Protein AF-A0A9D1SA18-F1 (afdb_monomer_lite)

Sequence (50 aa):
MLKQIAWNTFKNTGNIDTFVELRQVQEIENKLKAEENGNHKDEGNYTIRT

Foldseek 3Di:
DLVVVLVVCCVVPVDPVSVVVVVVVVVVVVVVVCVVVVPPPPDDPPPDDD

Radius of gyration: 21.06 Å; chains: 1; bounding box: 45×17×59 Å

Secondary structure (DSSP, 8-state):
-HHHHHHHHHHHH--THHHHHHHHHHHHHHHHHHHHT-------------

Organism: NCBI:txid2840862

InterPro domains:
  IPR025617 YqzL-like protein [PF14006] (5-46)

pLDDT: mean 80.68, std 15.89, range [49.34, 96.88]

Structure (mmCIF, N/CA/C/O backbone):
data_AF-A0A9D1SA18-F1
#
_entry.id   AF-A0A9D1SA18-F1
#
loop_
_atom_site.group_PDB
_atom_site.id
_atom_site.type_symbol
_atom_site.label_atom_id
_atom_site.label_alt_id
_atom_site.label_comp_id
_atom_site.label_asym_id
_atom_site.label_entity_id
_atom_site.label_seq_id
_atom_site.pdbx_PDB_ins_code
_atom_site.Cartn_x
_atom_site.Cartn_y
_atom_site.Cartn_z
_atom_site.occupancy
_atom_site.B_iso_or_equiv
_atom_site.auth_seq_id
_atom_site.auth_comp_id
_atom_site.auth_asym_id
_atom_site.auth_atom_id
_atom_site.pdbx_PDB_model_num
ATOM 1 N N . MET A 1 1 ? 6.094 5.193 4.150 1.00 84.94 1 MET A N 1
ATOM 2 C CA . MET A 1 1 ? 5.363 6.430 4.505 1.00 84.94 1 MET A CA 1
ATOM 3 C C . MET A 1 1 ? 3.905 6.398 4.051 1.00 84.94 1 MET A C 1
ATOM 5 O O . MET A 1 1 ? 3.053 6.366 4.924 1.00 84.94 1 MET A O 1
ATOM 9 N N . LEU A 1 2 ? 3.590 6.295 2.752 1.00 87.94 2 LEU A N 1
ATOM 10 C CA . LEU A 1 2 ? 2.198 6.242 2.251 1.00 87.94 2 LEU A CA 1
ATOM 11 C C . LEU A 1 2 ? 1.315 5.168 2.929 1.00 87.94 2 LEU A C 1
ATOM 13 O O . LEU A 1 2 ? 0.197 5.460 3.341 1.00 87.94 2 LEU A O 1
ATOM 17 N N . LYS A 1 3 ? 1.853 3.962 3.176 1.00 90.12 3 LYS A N 1
ATOM 18 C CA . LYS A 1 3 ? 1.165 2.905 3.951 1.00 90.12 3 LYS A CA 1
ATOM 19 C C . LYS A 1 3 ? 0.784 3.316 5.380 1.00 90.12 3 LYS A C 1
ATOM 21 O O . LYS A 1 3 ? -0.282 2.942 5.849 1.00 90.12 3 LYS A O 1
ATOM 26 N N . GLN A 1 4 ? 1.643 4.063 6.076 1.00 93.56 4 GLN A N 1
ATOM 27 C CA . GLN A 1 4 ? 1.356 4.532 7.440 1.00 93.56 4 GLN A CA 1
ATOM 28 C C . GLN A 1 4 ? 0.288 5.622 7.440 1.00 93.56 4 GLN A C 1
ATOM 30 O O . GLN A 1 4 ? -0.550 5.637 8.332 1.00 93.56 4 GLN A O 1
ATOM 35 N N . ILE A 1 5 ? 0.286 6.489 6.426 1.00 92.75 5 ILE A N 1
ATOM 36 C CA . ILE A 1 5 ? -0.760 7.500 6.252 1.00 92.75 5 ILE A CA 1
ATOM 37 C C . ILE A 1 5 ? -2.110 6.809 6.024 1.00 92.75 5 ILE A C 1
ATOM 39 O O . ILE A 1 5 ? -3.047 7.083 6.763 1.00 92.75 5 ILE A O 1
ATOM 43 N N . ALA A 1 6 ? -2.190 5.847 5.097 1.00 91.88 6 ALA A N 1
ATOM 44 C CA . ALA A 1 6 ? -3.414 5.074 4.863 1.00 91.88 6 ALA A CA 1
ATOM 45 C C . ALA A 1 6 ? -3.889 4.329 6.125 1.00 91.88 6 ALA A C 1
ATOM 47 O O . ALA A 1 6 ? -5.068 4.370 6.465 1.00 91.88 6 ALA A O 1
ATOM 48 N N . TRP A 1 7 ? -2.966 3.718 6.878 1.00 94.62 7 TRP A N 1
ATOM 49 C CA . TRP A 1 7 ? -3.289 3.054 8.143 1.00 94.62 7 TRP A CA 1
ATOM 50 C C . TRP A 1 7 ? -3.827 4.010 9.204 1.00 94.62 7 TRP A C 1
ATOM 52 O O . TRP A 1 7 ? -4.841 3.710 9.827 1.00 94.62 7 TRP A O 1
ATOM 62 N N . ASN A 1 8 ? -3.201 5.170 9.387 1.00 95.62 8 ASN A N 1
ATOM 63 C CA . ASN A 1 8 ? -3.671 6.164 10.346 1.00 95.62 8 ASN A CA 1
ATOM 64 C C . ASN A 1 8 ? -5.043 6.724 9.942 1.00 95.62 8 ASN A C 1
ATOM 66 O O . ASN A 1 8 ? -5.915 6.866 10.796 1.00 95.62 8 ASN A O 1
ATOM 70 N N . THR A 1 9 ? -5.272 6.973 8.649 1.00 94.38 9 THR A N 1
ATOM 71 C CA . THR A 1 9 ? -6.581 7.402 8.142 1.00 94.38 9 THR A CA 1
ATOM 72 C C . THR A 1 9 ? -7.644 6.342 8.406 1.00 94.38 9 THR A C 1
ATOM 74 O O . THR A 1 9 ? -8.67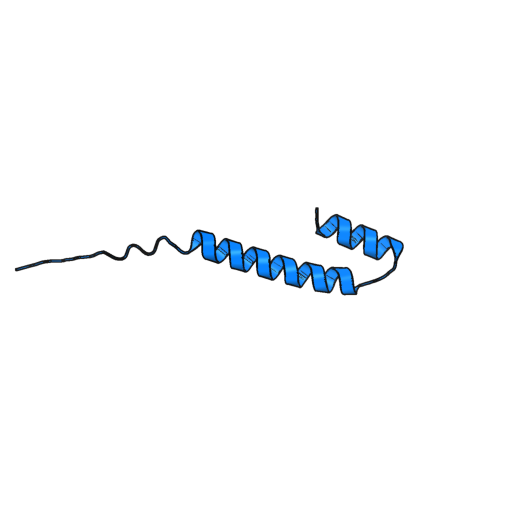6 6.661 8.989 1.00 94.38 9 THR A O 1
ATOM 77 N N . PHE A 1 10 ? -7.374 5.075 8.086 1.00 95.44 10 PHE A N 1
ATOM 78 C CA . PHE A 1 10 ? -8.280 3.970 8.396 1.00 95.44 10 PHE A CA 1
ATOM 79 C C . PHE A 1 10 ? -8.548 3.836 9.899 1.00 95.44 10 PHE A C 1
ATOM 81 O O . PHE A 1 10 ? -9.690 3.658 10.308 1.00 95.44 10 PHE A O 1
ATOM 88 N N . LYS A 1 11 ? -7.525 3.965 10.747 1.00 96.50 11 LYS A N 1
ATOM 89 C CA . LYS A 1 11 ? -7.688 3.920 12.207 1.00 96.50 11 LYS A CA 1
ATOM 90 C C . LYS A 1 11 ? -8.581 5.043 12.737 1.00 96.50 11 LYS A C 1
ATOM 92 O O . LYS A 1 11 ? -9.267 4.822 13.730 1.00 96.50 11 LYS A O 1
ATOM 97 N N . ASN A 1 12 ? -8.575 6.201 12.081 1.00 96.88 12 ASN A N 1
ATOM 98 C CA . ASN A 1 12 ? -9.356 7.366 12.485 1.00 96.88 12 ASN A CA 1
ATOM 99 C C . ASN A 1 12 ? -10.782 7.367 11.912 1.00 96.88 12 ASN A C 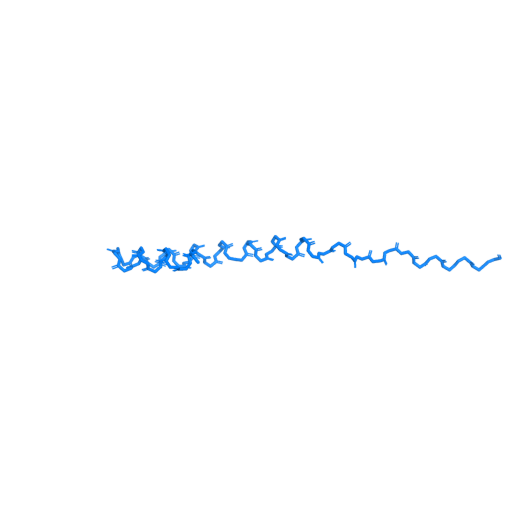1
ATOM 101 O O . ASN A 1 12 ? -11.688 7.860 12.575 1.00 96.88 12 ASN A O 1
ATOM 105 N N . THR A 1 13 ? -10.994 6.848 10.698 1.00 95.88 13 THR A N 1
ATOM 106 C CA . THR A 1 13 ? -12.272 6.987 9.969 1.00 95.88 13 THR A CA 1
ATOM 107 C C . THR A 1 13 ? -12.949 5.665 9.614 1.00 95.88 13 THR A C 1
ATOM 109 O O . THR A 1 13 ? -14.108 5.663 9.216 1.00 95.88 13 THR A O 1
ATOM 112 N N . GLY A 1 14 ? -12.241 4.538 9.715 1.00 93.38 14 GLY A N 1
ATOM 113 C CA . GLY A 1 14 ? -1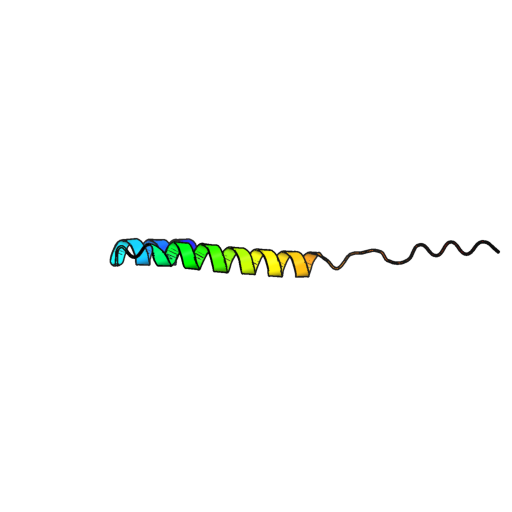2.705 3.230 9.248 1.00 93.38 14 GLY A CA 1
ATOM 114 C C . GLY A 1 14 ? -12.780 3.093 7.723 1.00 93.38 14 GLY A C 1
ATOM 115 O O . GLY A 1 14 ? -13.250 2.067 7.235 1.00 93.38 14 GLY A O 1
ATOM 116 N N . ASN A 1 15 ? -12.331 4.093 6.955 1.00 94.19 15 ASN A N 1
ATOM 117 C CA . ASN A 1 15 ? -12.467 4.084 5.502 1.00 94.19 15 ASN A CA 1
ATOM 118 C C . ASN A 1 15 ? -11.436 3.152 4.832 1.00 94.19 15 ASN A C 1
ATOM 120 O O . ASN A 1 15 ? -10.241 3.460 4.775 1.00 94.19 15 ASN A O 1
ATOM 124 N N . ILE A 1 16 ? -11.918 2.026 4.298 1.00 92.81 16 ILE A N 1
ATOM 125 C CA . ILE A 1 16 ? -11.116 1.011 3.603 1.00 92.81 16 ILE A CA 1
ATOM 126 C C . ILE A 1 16 ? -10.669 1.443 2.199 1.00 92.81 16 ILE A C 1
ATOM 128 O O . ILE A 1 16 ? -9.644 0.957 1.718 1.00 92.81 16 ILE A O 1
ATOM 132 N N . ASP A 1 17 ? -11.376 2.385 1.568 1.00 93.56 17 ASP A N 1
ATOM 133 C CA . ASP A 1 17 ? -11.084 2.847 0.203 1.00 93.56 17 ASP A CA 1
ATOM 134 C C . ASP A 1 17 ? -9.678 3.448 0.110 1.00 93.56 17 ASP A C 1
ATOM 136 O O . ASP A 1 17 ? -8.980 3.276 -0.886 1.00 93.56 17 ASP A O 1
ATOM 140 N N . THR A 1 18 ? -9.189 4.011 1.218 1.00 90.19 18 THR A N 1
ATOM 141 C CA . THR A 1 18 ? -7.818 4.523 1.357 1.00 90.19 18 THR A CA 1
ATOM 142 C C . THR A 1 18 ? -6.741 3.479 1.038 1.00 90.19 18 THR A C 1
ATOM 144 O O . THR A 1 18 ? -5.678 3.816 0.517 1.00 90.19 18 THR A O 1
ATOM 147 N N . PHE A 1 19 ? -6.997 2.194 1.299 1.00 92.94 19 PHE A N 1
ATOM 148 C CA . PHE A 1 19 ? -6.077 1.109 0.954 1.00 92.94 19 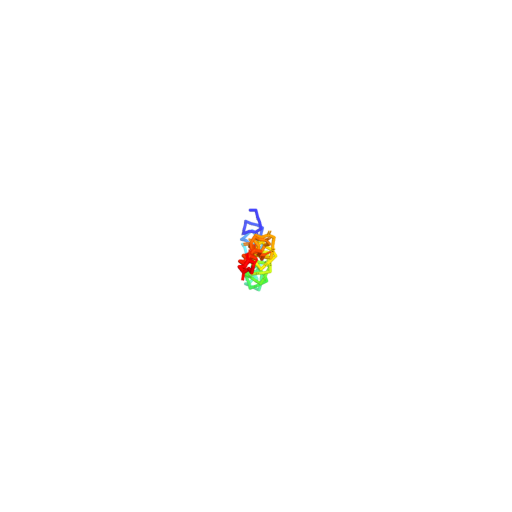PHE A CA 1
ATOM 149 C C . PHE A 1 19 ? -6.204 0.651 -0.499 1.00 92.94 19 PHE A C 1
ATOM 151 O O . PHE A 1 19 ? -5.223 0.171 -1.077 1.00 92.94 19 PHE A O 1
ATOM 158 N N . VAL A 1 20 ? -7.390 0.795 -1.090 1.00 93.25 20 VAL A N 1
ATOM 159 C CA . VAL A 1 20 ? -7.628 0.513 -2.509 1.00 93.25 20 VAL A CA 1
ATOM 160 C C . VAL A 1 20 ? -6.900 1.549 -3.363 1.00 93.25 20 VAL A C 1
ATOM 162 O O . VAL A 1 20 ? -6.127 1.175 -4.245 1.00 93.25 20 VAL A O 1
ATOM 165 N N . GLU A 1 21 ? -7.053 2.830 -3.031 1.00 90.81 21 GLU A N 1
ATOM 166 C CA . GLU A 1 21 ? -6.329 3.941 -3.657 1.00 90.81 21 GLU A CA 1
ATOM 167 C C . GLU A 1 21 ? -4.815 3.784 -3.493 1.00 90.81 21 GLU A C 1
ATOM 169 O O . GLU A 1 21 ? -4.056 3.899 -4.457 1.00 90.81 21 GLU A O 1
ATOM 174 N N . LEU A 1 22 ? -4.361 3.421 -2.288 1.00 93.69 22 LEU A N 1
ATOM 175 C CA . LEU A 1 22 ? -2.949 3.166 -2.029 1.00 93.69 22 LEU A CA 1
ATOM 176 C C . LEU A 1 22 ? -2.379 2.089 -2.961 1.00 93.69 22 LEU A C 1
ATOM 178 O O . LEU A 1 22 ? -1.285 2.265 -3.492 1.00 93.69 22 LEU A O 1
ATOM 182 N N . ARG A 1 23 ? -3.101 0.981 -3.177 1.00 91.56 23 ARG A N 1
ATOM 183 C CA . ARG A 1 23 ? -2.655 -0.090 -4.080 1.00 91.56 23 ARG A CA 1
ATOM 184 C C . ARG A 1 23 ? -2.484 0.425 -5.511 1.00 91.56 23 ARG A C 1
ATOM 186 O O . ARG A 1 23 ? -1.481 0.106 -6.142 1.00 91.56 23 ARG A O 1
ATOM 193 N N . GLN A 1 24 ? -3.436 1.214 -6.004 1.00 92.06 24 GLN A N 1
ATOM 194 C CA . GLN A 1 24 ? -3.393 1.768 -7.361 1.00 92.06 24 GLN A CA 1
ATOM 195 C C . GLN A 1 24 ? -2.192 2.701 -7.551 1.00 92.06 24 GLN A C 1
ATOM 197 O O . GLN A 1 24 ? -1.458 2.570 -8.528 1.00 92.06 24 GLN A O 1
ATOM 202 N N . VAL A 1 25 ? -1.932 3.585 -6.583 1.00 90.75 25 VAL A N 1
ATOM 203 C CA . VAL A 1 25 ? -0.764 4.480 -6.614 1.00 90.75 25 VAL A CA 1
ATOM 204 C C . VAL A 1 25 ? 0.543 3.682 -6.616 1.00 90.75 25 VAL A C 1
ATOM 206 O O . VAL A 1 25 ? 1.433 3.969 -7.412 1.00 90.75 25 VAL A O 1
ATOM 209 N N . GLN A 1 26 ? 0.648 2.635 -5.790 1.00 90.81 26 GLN A N 1
ATOM 210 C CA . GLN A 1 26 ? 1.825 1.759 -5.782 1.00 90.81 26 GLN A CA 1
ATOM 211 C C . GLN A 1 26 ? 2.037 1.036 -7.118 1.00 90.81 26 GLN A C 1
ATOM 213 O O . GLN A 1 26 ? 3.175 0.824 -7.535 1.00 90.81 26 GLN A O 1
ATOM 218 N N . GLU A 1 27 ? 0.959 0.643 -7.794 1.00 91.38 27 GLU A N 1
ATOM 219 C CA . GLU A 1 27 ? 1.048 0.023 -9.115 1.00 91.38 27 GLU A CA 1
ATOM 220 C C . GLU A 1 27 ? 1.593 1.005 -10.161 1.00 91.38 27 GLU A C 1
ATOM 222 O O . GLU A 1 27 ? 2.449 0.632 -10.963 1.00 91.38 27 GLU A O 1
ATOM 227 N N . ILE A 1 28 ? 1.159 2.268 -10.116 1.00 91.06 28 ILE A N 1
ATOM 228 C CA . ILE A 1 28 ? 1.656 3.332 -10.998 1.00 91.06 28 ILE A CA 1
ATOM 229 C C . ILE A 1 28 ? 3.137 3.622 -10.722 1.00 91.06 28 ILE A C 1
ATOM 231 O O . ILE A 1 28 ? 3.927 3.657 -11.661 1.00 91.06 28 ILE A O 1
ATOM 235 N N . GLU A 1 29 ? 3.544 3.759 -9.456 1.00 88.12 29 GLU A N 1
ATOM 236 C CA . GLU A 1 29 ? 4.958 3.946 -9.091 1.00 88.12 29 GLU A CA 1
ATOM 237 C C . GLU A 1 29 ? 5.843 2.809 -9.617 1.00 88.12 29 GLU A C 1
ATOM 239 O O . GLU A 1 29 ? 6.948 3.049 -10.102 1.00 88.12 29 GLU A O 1
ATOM 244 N N . ASN A 1 30 ? 5.367 1.565 -9.534 1.00 87.81 30 ASN A N 1
ATOM 245 C CA . ASN A 1 30 ? 6.108 0.413 -10.038 1.00 87.81 30 ASN A CA 1
ATOM 246 C C . ASN A 1 30 ? 6.216 0.419 -11.568 1.00 87.81 30 ASN A C 1
ATOM 248 O O . ASN A 1 30 ? 7.274 0.076 -12.090 1.00 87.81 30 ASN A O 1
ATOM 252 N N . LYS A 1 31 ? 5.157 0.826 -12.282 1.00 88.19 31 LYS A N 1
ATOM 253 C CA . LYS A 1 31 ? 5.188 0.986 -13.745 1.00 88.19 31 LYS A CA 1
ATOM 254 C C . LYS A 1 31 ? 6.184 2.068 -14.165 1.00 88.19 31 LYS A C 1
ATOM 256 O O . LYS A 1 31 ? 7.028 1.799 -15.010 1.00 88.19 31 LYS A O 1
ATOM 261 N N . LEU A 1 32 ? 6.163 3.228 -13.509 1.00 86.00 32 LEU A N 1
ATOM 262 C CA . LEU A 1 32 ? 7.107 4.320 -13.776 1.00 86.00 32 LEU A CA 1
ATOM 263 C C . LEU A 1 32 ? 8.566 3.899 -13.526 1.00 86.00 32 LEU A C 1
ATOM 265 O O . LEU A 1 32 ? 9.435 4.149 -14.355 1.00 86.00 32 LEU A O 1
ATOM 269 N N . LYS A 1 33 ? 8.837 3.180 -12.429 1.00 81.88 33 LYS A N 1
ATOM 270 C CA . LYS A 1 33 ? 10.179 2.637 -12.144 1.00 81.88 33 LYS A CA 1
ATOM 271 C C . LYS A 1 33 ? 10.630 1.581 -13.154 1.00 81.88 33 LYS A C 1
ATOM 273 O O . LYS A 1 33 ? 11.821 1.464 -13.428 1.00 81.88 33 LYS A O 1
ATOM 278 N N . ALA A 1 34 ? 9.703 0.780 -13.678 1.00 74.62 34 ALA A N 1
ATOM 279 C CA . ALA A 1 34 ? 10.011 -0.206 -14.710 1.00 74.62 34 ALA A CA 1
ATOM 280 C C . ALA A 1 34 ? 10.364 0.463 -16.050 1.00 74.62 34 ALA A C 1
ATOM 282 O O . ALA A 1 34 ? 11.244 -0.032 -16.750 1.00 74.62 34 ALA A O 1
ATOM 283 N N . GLU A 1 35 ? 9.736 1.595 -16.379 1.00 67.12 35 GLU A N 1
ATOM 284 C CA . GLU A 1 35 ? 10.089 2.405 -17.551 1.00 67.12 35 GLU A CA 1
ATOM 285 C C . GLU A 1 35 ? 11.463 3.078 -17.398 1.00 67.12 35 GLU A C 1
ATOM 287 O O . GLU A 1 35 ? 12.257 3.043 -18.336 1.00 67.12 35 GLU A O 1
ATOM 292 N N . GLU A 1 36 ? 11.809 3.590 -16.210 1.00 59.81 36 GLU A N 1
ATOM 293 C CA . GLU A 1 36 ? 13.152 4.142 -15.945 1.00 59.81 36 GLU A CA 1
ATOM 294 C C . GLU A 1 36 ? 14.276 3.101 -16.111 1.00 59.81 36 GLU A C 1
ATOM 296 O O . GLU A 1 36 ? 15.367 3.435 -16.571 1.00 59.81 36 GLU A O 1
ATOM 301 N N . ASN A 1 37 ? 14.016 1.830 -15.788 1.00 56.00 37 ASN A N 1
ATOM 302 C CA . ASN A 1 37 ? 14.996 0.741 -15.896 1.00 56.00 37 ASN A CA 1
ATOM 303 C C . ASN A 1 37 ? 14.964 0.008 -17.259 1.00 56.00 37 ASN A C 1
ATOM 305 O O . ASN A 1 37 ? 15.700 -0.958 -17.459 1.00 56.00 37 ASN A O 1
ATOM 309 N N . GLY A 1 38 ? 14.105 0.438 -18.192 1.00 52.69 38 GLY A N 1
ATOM 310 C CA . GLY A 1 38 ? 13.825 -0.238 -19.465 1.00 52.69 38 GLY A CA 1
ATOM 311 C C . GLY A 1 38 ? 14.682 0.189 -20.664 1.00 52.69 38 GLY A C 1
ATOM 312 O O . GLY A 1 38 ? 14.455 -0.312 -21.764 1.00 52.69 38 GLY A O 1
ATOM 313 N N . ASN A 1 39 ? 15.663 1.081 -20.479 1.00 55.78 39 ASN A N 1
ATOM 314 C CA . ASN A 1 39 ? 16.417 1.700 -21.581 1.00 55.78 39 ASN A CA 1
ATOM 315 C C . ASN A 1 39 ? 17.807 1.102 -21.882 1.00 55.78 39 ASN A C 1
ATOM 317 O O . ASN A 1 39 ? 18.563 1.703 -22.637 1.00 55.78 39 ASN A O 1
ATOM 321 N N . HIS A 1 40 ? 18.150 -0.090 -21.384 1.00 57.72 40 HIS A N 1
ATOM 322 C CA . HIS A 1 40 ? 19.321 -0.835 -21.883 1.00 57.72 40 HIS A CA 1
ATOM 323 C C . HIS A 1 40 ? 18.877 -1.977 -22.806 1.00 57.72 40 HIS A C 1
ATOM 325 O O . HIS A 1 40 ? 19.030 -3.158 -22.504 1.00 57.72 40 HIS A O 1
ATOM 331 N N . LYS A 1 41 ? 18.273 -1.629 -23.945 1.00 56.22 41 LYS A N 1
ATOM 332 C CA . LYS A 1 41 ? 18.304 -2.520 -25.106 1.00 56.22 41 LYS A CA 1
ATOM 333 C C . LYS A 1 41 ? 19.534 -2.121 -25.907 1.00 56.22 41 LYS A C 1
ATOM 335 O O . LYS A 1 41 ? 19.512 -1.100 -26.583 1.00 56.22 41 LYS A O 1
ATOM 340 N N . ASP A 1 42 ? 20.607 -2.898 -25.776 1.00 63.28 42 ASP A N 1
ATOM 341 C CA . ASP A 1 42 ? 21.747 -2.851 -26.691 1.00 63.28 42 ASP A CA 1
ATOM 342 C C . ASP A 1 42 ? 21.250 -3.167 -28.112 1.00 63.28 42 ASP A C 1
ATOM 344 O O . ASP A 1 42 ? 21.183 -4.320 -28.540 1.00 63.28 42 ASP A O 1
ATOM 348 N N . GLU A 1 43 ? 20.849 -2.136 -28.848 1.00 61.94 43 GLU A N 1
ATOM 349 C CA . GLU A 1 43 ? 20.603 -2.212 -30.282 1.00 61.94 43 GLU A CA 1
ATOM 350 C C . GLU A 1 43 ? 21.901 -1.858 -31.008 1.00 61.94 43 GLU A C 1
ATOM 352 O O . GLU A 1 43 ? 22.236 -0.688 -31.181 1.00 61.94 43 GLU A O 1
ATOM 357 N N . GLY A 1 44 ? 22.661 -2.873 -31.433 1.00 55.25 44 GLY A N 1
ATOM 358 C CA . GLY A 1 44 ? 23.847 -2.603 -32.246 1.00 55.25 44 GLY A CA 1
ATOM 359 C C . GLY A 1 44 ? 24.788 -3.761 -32.559 1.00 55.25 44 GLY A C 1
ATOM 360 O O . GLY A 1 44 ? 25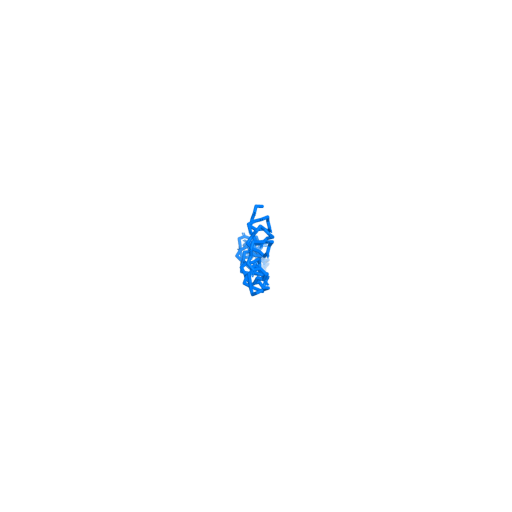.993 -3.541 -32.598 1.00 55.25 44 GLY A O 1
ATOM 361 N N . ASN A 1 45 ? 24.310 -4.987 -32.808 1.00 59.66 45 ASN A N 1
ATOM 362 C CA . ASN A 1 45 ? 25.173 -6.001 -33.431 1.00 59.66 45 ASN A CA 1
ATOM 363 C C . ASN A 1 45 ? 25.228 -5.785 -34.955 1.00 59.66 45 ASN A C 1
ATOM 365 O O . ASN A 1 45 ? 24.526 -6.457 -35.711 1.00 59.66 45 ASN A O 1
ATOM 369 N N . TYR A 1 46 ? 26.052 -4.844 -35.420 1.00 62.81 46 TYR A N 1
ATOM 370 C CA . TYR A 1 46 ? 26.406 -4.743 -36.838 1.00 62.81 46 TYR A CA 1
ATOM 371 C C . TYR A 1 46 ? 27.544 -5.721 -37.145 1.00 62.81 46 TYR A C 1
ATOM 373 O O . TYR A 1 46 ? 28.727 -5.404 -37.039 1.00 62.81 46 TYR A O 1
ATOM 381 N N . THR A 1 47 ? 27.179 -6.929 -37.569 1.00 59.69 47 THR A N 1
ATOM 382 C CA . THR A 1 47 ? 28.095 -7.814 -38.294 1.00 59.69 47 THR A CA 1
ATOM 383 C C . THR A 1 47 ? 28.135 -7.376 -39.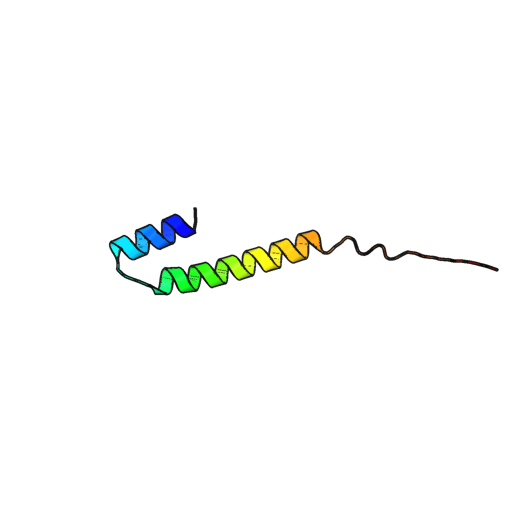758 1.00 59.69 47 THR A C 1
ATOM 385 O O . THR A 1 47 ? 27.384 -7.875 -40.590 1.00 59.69 47 THR A O 1
ATOM 388 N N . ILE A 1 48 ? 29.018 -6.432 -40.093 1.00 61.66 48 ILE A N 1
ATOM 389 C CA . ILE A 1 48 ? 29.375 -6.177 -41.495 1.00 61.66 48 ILE A CA 1
ATOM 390 C C . ILE A 1 48 ? 30.471 -7.173 -41.865 1.00 61.66 48 ILE A C 1
ATOM 392 O O . ILE A 1 48 ? 31.624 -7.040 -41.461 1.00 61.66 48 ILE A O 1
ATOM 396 N N . ARG A 1 49 ? 30.083 -8.207 -42.611 1.00 55.66 49 ARG A N 1
ATOM 397 C CA . ARG A 1 49 ? 31.000 -9.114 -43.297 1.00 55.66 49 ARG A CA 1
ATOM 398 C C . ARG A 1 49 ? 30.801 -8.901 -44.793 1.00 55.66 49 ARG A C 1
ATOM 400 O O . ARG A 1 49 ? 29.866 -9.447 -45.374 1.00 55.66 49 ARG A O 1
ATOM 407 N N . THR A 1 50 ? 31.641 -8.072 -45.402 1.00 49.34 50 THR A N 1
ATOM 408 C CA . THR A 1 50 ? 31.862 -8.048 -46.855 1.00 49.34 50 THR A CA 1
ATOM 409 C C . THR A 1 50 ? 33.288 -7.608 -47.123 1.00 49.34 50 THR A C 1
ATOM 411 O O . THR A 1 50 ? 33.724 -6.646 -46.454 1.00 49.34 50 THR A O 1
#